Protein AF-A0A538ENH3-F1 (afdb_monomer_lite)

Radius of gyration: 16.81 Å; chains: 1; bounding box: 38×21×44 Å

Foldseek 3Di:
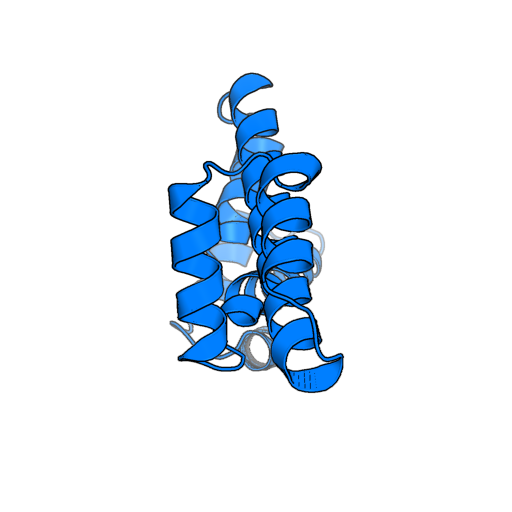DVLLVLVVCVVVVPPHPVSVVVNVLVLLQLVLLQVLQCCVVPVVDDLVNQQCCCVVVSVDDSVVSVVSNVVSVVDHPPSNCVVQQNVLVNVQLVPDDPPDDSVNSVCLLPVVPDDRSVVSCVSVVD

Sequence (126 aa):
WAVYAEQAMVERGFGGLPVRLQQLKMQLRMTLNAIIDQAVHCDGMTEADAMDLMTRRGFQEEGEAAGKWRRALLTSAQLSTYFVGYTEVAAIAAARPTGTAVRDWHDAMLAHGSPPPRHVRTLLGI

pLDDT: mean 97.56, std 0.98, range [92.44, 98.56]

Secondary structure (DSSP, 8-state):
-HHHHHHHHHHTTTTHHHHHHHHHHHHHHHHHHHHHHHHHHHS---HHHHHHIIIIIT---HHHHHHHHHHHHH-SSTTTHHHHHHHHHHHHHHTPPTT--HHHHHHHHHTT-S--HHHHHHHHT-

Structure (mmCIF, N/CA/C/O backbone):
data_AF-A0A538ENH3-F1
#
_entry.id   AF-A0A538ENH3-F1
#
loop_
_atom_site.group_PDB
_atom_site.id
_atom_site.type_symbol
_atom_site.label_atom_id
_atom_site.label_alt_id
_atom_site.label_comp_id
_atom_site.label_asym_id
_atom_site.label_entity_id
_atom_site.label_seq_id
_atom_site.pdbx_PDB_ins_code
_atom_site.Cartn_x
_atom_site.Cartn_y
_atom_site.Cartn_z
_atom_site.occupancy
_atom_site.B_iso_or_equiv
_atom_site.auth_seq_id
_atom_site.auth_comp_id
_atom_site.auth_asym_id
_atom_site.auth_atom_id
_atom_site.pdbx_PDB_model_num
ATOM 1 N N . TRP A 1 1 ? 2.064 2.347 -6.238 1.00 96.94 1 TRP A N 1
ATOM 2 C CA . TRP A 1 1 ? 3.335 2.947 -6.699 1.00 96.94 1 TRP A CA 1
ATOM 3 C C . TRP A 1 1 ? 4.187 3.493 -5.556 1.00 96.94 1 TRP A C 1
ATOM 5 O O . TRP A 1 1 ? 5.224 2.906 -5.304 1.00 96.94 1 TRP A O 1
ATOM 15 N N . ALA A 1 2 ? 3.775 4.549 -4.838 1.00 97.75 2 ALA A N 1
ATOM 16 C CA . ALA A 1 2 ? 4.626 5.219 -3.834 1.00 97.75 2 ALA A CA 1
ATOM 17 C C . ALA A 1 2 ? 5.262 4.264 -2.803 1.00 97.75 2 ALA A C 1
ATOM 19 O O . ALA A 1 2 ? 6.470 4.268 -2.610 1.00 97.75 2 ALA A O 1
ATOM 20 N N . VAL A 1 3 ? 4.460 3.356 -2.250 1.00 97.81 3 VAL A N 1
ATOM 21 C CA . VAL A 1 3 ? 4.914 2.313 -1.319 1.00 97.81 3 VAL A CA 1
ATOM 22 C C . VAL A 1 3 ? 6.005 1.413 -1.908 1.00 97.81 3 VAL A C 1
ATOM 24 O O . VAL A 1 3 ? 6.990 1.081 -1.254 1.00 97.81 3 VAL A O 1
ATOM 27 N N . TYR A 1 4 ? 5.824 1.009 -3.166 1.00 98.19 4 TYR A N 1
ATOM 28 C CA . TYR A 1 4 ? 6.811 0.219 -3.891 1.00 98.19 4 TYR A CA 1
ATOM 29 C C . TYR A 1 4 ? 8.097 1.028 -4.116 1.00 98.19 4 TYR A C 1
ATOM 31 O O . TYR A 1 4 ? 9.188 0.488 -3.970 1.00 98.19 4 TYR A O 1
ATOM 39 N N . ALA A 1 5 ? 7.983 2.325 -4.414 1.00 98.06 5 ALA A N 1
ATOM 40 C CA . ALA A 1 5 ? 9.139 3.194 -4.601 1.00 98.06 5 ALA A CA 1
ATOM 41 C C . ALA A 1 5 ? 9.976 3.326 -3.315 1.00 98.06 5 ALA A C 1
ATOM 43 O O . ALA A 1 5 ? 11.201 3.266 -3.391 1.00 98.06 5 ALA A O 1
ATOM 44 N N . GLU A 1 6 ? 9.343 3.415 -2.138 1.00 98.12 6 GLU A N 1
ATOM 45 C CA . GLU A 1 6 ? 10.052 3.384 -0.848 1.00 98.12 6 GLU A CA 1
ATOM 46 C C . GLU A 1 6 ? 10.922 2.125 -0.723 1.00 98.12 6 GLU A C 1
ATOM 48 O O . GLU A 1 6 ? 12.118 2.222 -0.440 1.00 98.12 6 GLU A O 1
ATOM 53 N N . GLN A 1 7 ? 10.347 0.947 -0.999 1.00 97.62 7 GLN A N 1
ATOM 54 C CA . GLN A 1 7 ? 11.086 -0.318 -0.996 1.00 97.62 7 GLN A CA 1
ATOM 55 C C . GLN A 1 7 ? 12.214 -0.324 -2.034 1.00 97.62 7 GLN A C 1
ATOM 57 O O . GLN A 1 7 ? 13.351 -0.669 -1.711 1.00 97.62 7 GLN A O 1
ATOM 62 N N . ALA A 1 8 ? 11.918 0.083 -3.270 1.00 97.88 8 ALA A N 1
ATOM 63 C CA . ALA A 1 8 ? 12.883 0.078 -4.361 1.00 97.88 8 ALA A CA 1
ATOM 64 C C . ALA A 1 8 ? 14.116 0.940 -4.039 1.00 97.88 8 ALA A C 1
ATOM 66 O O . ALA A 1 8 ? 15.238 0.560 -4.386 1.00 97.88 8 ALA A O 1
ATOM 67 N N . MET A 1 9 ? 13.925 2.071 -3.358 1.00 98.31 9 MET A N 1
ATOM 68 C CA . MET A 1 9 ? 15.012 2.955 -2.938 1.00 98.31 9 MET A CA 1
ATOM 69 C C . MET A 1 9 ? 15.866 2.326 -1.834 1.00 98.31 9 MET A C 1
ATOM 71 O O . MET A 1 9 ? 17.092 2.281 -1.965 1.00 98.31 9 MET A O 1
ATOM 75 N N . VAL A 1 10 ? 15.253 1.798 -0.767 1.00 98.00 10 VAL A N 1
ATOM 76 C CA . VAL A 1 10 ? 16.023 1.212 0.349 1.00 98.00 10 VAL A CA 1
ATOM 77 C C . VAL A 1 10 ? 16.756 -0.068 -0.053 1.00 98.00 10 VAL A C 1
ATOM 79 O O . VAL A 1 10 ? 17.847 -0.330 0.445 1.00 98.00 10 VAL A O 1
ATOM 82 N N . GLU A 1 11 ? 16.213 -0.856 -0.983 1.00 96.12 11 GLU A N 1
ATOM 83 C CA . GLU A 1 11 ? 16.898 -2.026 -1.557 1.00 96.12 11 GLU A CA 1
ATOM 84 C C . GLU A 1 11 ? 18.131 -1.652 -2.385 1.00 96.12 11 GLU A C 1
ATOM 86 O O . GLU A 1 11 ? 19.034 -2.466 -2.546 1.00 96.12 11 GLU A O 1
ATOM 91 N N . ARG A 1 12 ? 18.198 -0.409 -2.873 1.00 96.19 12 ARG A N 1
ATOM 92 C CA . ARG A 1 12 ? 19.356 0.150 -3.587 1.00 96.19 12 ARG A CA 1
ATOM 93 C C . ARG A 1 12 ? 20.313 0.905 -2.660 1.00 96.19 12 ARG A C 1
ATOM 95 O O . ARG A 1 12 ? 21.204 1.600 -3.135 1.00 96.19 12 ARG A O 1
ATOM 102 N N . GLY A 1 13 ? 20.141 0.768 -1.345 1.00 97.06 13 GLY A N 1
ATOM 103 C CA . GLY A 1 13 ? 21.038 1.329 -0.334 1.00 97.06 13 GLY A CA 1
ATOM 104 C C . GLY A 1 13 ? 20.709 2.757 0.101 1.00 97.06 13 GLY A C 1
ATOM 105 O O . GLY A 1 13 ? 21.452 3.326 0.901 1.00 97.06 13 GLY A O 1
ATOM 106 N N . PHE A 1 14 ? 19.605 3.347 -0.370 1.00 98.06 14 PHE A N 1
ATOM 107 C CA . PHE A 1 14 ? 19.230 4.702 0.030 1.00 98.06 14 PHE A CA 1
ATOM 108 C C . PHE A 1 14 ? 19.002 4.798 1.548 1.00 98.06 14 PHE A C 1
ATOM 110 O O . PHE A 1 14 ? 18.169 4.086 2.109 1.00 98.06 14 PHE A O 1
ATOM 117 N N . GLY A 1 15 ? 19.742 5.695 2.207 1.00 97.62 15 GLY A N 1
ATOM 118 C CA . GLY A 1 15 ? 19.565 6.028 3.625 1.00 97.62 15 GLY A CA 1
ATOM 119 C C . GLY A 1 15 ? 20.041 4.975 4.637 1.00 97.62 15 GLY A C 1
ATOM 120 O O . GLY A 1 15 ? 19.925 5.196 5.843 1.00 97.62 15 GLY A O 1
ATOM 121 N N . GLY A 1 16 ? 20.592 3.847 4.176 1.00 97.88 16 GLY A N 1
ATOM 122 C CA . GLY A 1 16 ? 21.155 2.803 5.033 1.00 97.88 16 GLY A CA 1
ATOM 123 C C . GLY A 1 16 ? 20.159 2.175 6.020 1.00 97.88 16 GLY A C 1
ATOM 124 O O . GLY A 1 16 ? 18.939 2.219 5.843 1.00 97.88 16 GLY A O 1
ATOM 125 N N . LEU A 1 17 ? 20.696 1.565 7.081 1.00 97.75 17 LEU A N 1
ATOM 126 C CA . LEU A 1 17 ? 19.911 0.825 8.075 1.00 97.75 17 LEU A CA 1
ATOM 127 C C . LEU A 1 17 ? 18.825 1.669 8.781 1.00 97.75 17 LEU A C 1
ATOM 129 O O . LEU A 1 17 ? 17.714 1.155 8.930 1.00 97.75 17 LEU A O 1
ATOM 133 N N . PRO A 1 18 ? 19.061 2.940 9.175 1.00 98.00 18 PRO A N 1
ATOM 134 C CA . PRO A 1 18 ? 18.024 3.745 9.822 1.00 98.00 18 PRO A CA 1
ATOM 135 C C . PRO A 1 18 ? 16.796 3.967 8.932 1.00 98.00 18 PRO A C 1
ATOM 137 O O . PRO A 1 18 ? 15.663 3.826 9.391 1.00 98.00 18 PRO A O 1
ATOM 140 N N . VAL A 1 19 ? 17.004 4.250 7.641 1.00 98.25 19 VAL A N 1
ATOM 141 C CA . VAL A 1 19 ? 15.895 4.441 6.694 1.00 98.25 19 VAL A CA 1
ATOM 142 C C . VAL A 1 19 ? 15.219 3.112 6.359 1.00 98.25 19 VAL A C 1
ATOM 144 O O . VAL A 1 19 ? 13.993 3.068 6.294 1.00 98.25 19 VAL A O 1
ATOM 147 N N . ARG A 1 20 ? 15.973 2.006 6.246 1.00 98.19 20 ARG A N 1
ATOM 148 C CA . ARG A 1 20 ? 15.405 0.651 6.108 1.00 98.19 20 ARG A CA 1
ATOM 149 C C . ARG A 1 20 ? 14.455 0.323 7.265 1.00 98.19 20 ARG A C 1
ATOM 151 O O . ARG A 1 20 ? 13.361 -0.175 7.021 1.00 98.19 20 ARG A O 1
ATOM 158 N N . LEU A 1 21 ? 14.840 0.622 8.507 1.00 98.06 21 LEU A N 1
ATOM 159 C CA . LEU A 1 21 ? 13.992 0.384 9.679 1.00 98.06 21 LEU A CA 1
ATOM 160 C C . LEU A 1 21 ? 12.689 1.195 9.614 1.00 98.06 21 LEU A C 1
ATOM 162 O O . LEU A 1 21 ? 11.610 0.643 9.831 1.00 98.06 21 LEU A O 1
ATOM 166 N N . GLN A 1 22 ? 12.773 2.482 9.267 1.00 97.81 22 GLN A N 1
ATOM 167 C CA . GLN A 1 22 ? 11.580 3.321 9.112 1.00 97.81 22 GLN A CA 1
ATOM 168 C C . GLN A 1 22 ? 10.681 2.838 7.969 1.00 97.81 22 GLN A C 1
ATOM 170 O O . GLN A 1 22 ? 9.467 2.752 8.132 1.00 97.81 22 GLN A O 1
ATOM 175 N N . GLN A 1 23 ? 11.259 2.439 6.838 1.00 98.06 23 GLN A N 1
ATOM 176 C CA . GLN A 1 23 ? 10.514 1.883 5.710 1.00 98.06 23 GLN A CA 1
ATOM 177 C C . GLN A 1 23 ? 9.784 0.580 6.086 1.00 98.06 23 GLN A C 1
ATOM 179 O O . GLN A 1 23 ? 8.628 0.391 5.705 1.00 98.06 23 GLN A O 1
ATOM 184 N N . LEU A 1 24 ? 10.396 -0.286 6.900 1.00 97.94 24 LEU A N 1
ATOM 185 C CA . LEU A 1 24 ? 9.741 -1.491 7.420 1.00 97.94 24 LEU A CA 1
ATOM 186 C C . LEU A 1 24 ? 8.582 -1.158 8.372 1.00 97.94 24 LEU A C 1
ATOM 188 O O . LEU A 1 24 ? 7.518 -1.769 8.268 1.00 97.94 24 LEU A O 1
ATOM 192 N N . LYS A 1 25 ? 8.734 -0.150 9.246 1.00 98.12 25 LYS A N 1
ATOM 193 C CA . LYS A 1 25 ? 7.623 0.369 10.068 1.00 98.12 25 LYS A CA 1
ATOM 194 C C . LYS A 1 25 ? 6.472 0.868 9.186 1.00 98.12 25 LYS A C 1
ATOM 196 O O . LYS A 1 25 ? 5.303 0.609 9.475 1.00 98.12 25 LYS A O 1
ATOM 201 N N . MET A 1 26 ? 6.787 1.539 8.080 1.00 97.62 26 MET A N 1
ATOM 202 C CA . MET A 1 26 ? 5.786 2.011 7.122 1.00 97.62 26 MET A CA 1
ATOM 203 C C . MET A 1 26 ? 5.075 0.847 6.417 1.00 97.62 26 MET A C 1
ATOM 205 O O . MET A 1 26 ? 3.845 0.858 6.357 1.00 97.62 26 MET A O 1
ATOM 209 N N . GLN A 1 27 ? 5.797 -0.195 5.979 1.00 97.12 27 GLN A N 1
ATOM 210 C CA . GLN A 1 27 ? 5.195 -1.430 5.442 1.00 97.12 27 GLN A CA 1
ATOM 211 C C . GLN A 1 27 ? 4.266 -2.123 6.439 1.00 97.12 27 GLN A C 1
ATOM 213 O O . GLN A 1 27 ? 3.150 -2.516 6.079 1.00 97.12 27 GLN A O 1
ATOM 218 N N . LEU A 1 28 ? 4.684 -2.217 7.701 1.00 98.12 28 LEU A N 1
ATOM 219 C CA . LEU A 1 28 ? 3.847 -2.748 8.769 1.00 98.12 28 LEU A CA 1
ATOM 220 C C . LEU A 1 28 ? 2.551 -1.944 8.901 1.00 98.12 28 LEU A C 1
ATOM 222 O O . LEU A 1 28 ? 1.472 -2.530 8.922 1.00 98.12 28 LEU A O 1
ATOM 226 N N . ARG A 1 29 ? 2.631 -0.608 8.893 1.00 98.25 29 ARG A N 1
ATOM 227 C CA . ARG A 1 29 ? 1.453 0.267 8.967 1.00 98.25 29 ARG A CA 1
ATOM 228 C C . ARG A 1 29 ? 0.432 -0.027 7.867 1.00 98.25 29 ARG A C 1
ATOM 230 O O . ARG A 1 29 ? -0.755 -0.101 8.155 1.00 98.25 29 ARG A O 1
ATOM 237 N N . MET A 1 30 ? 0.860 -0.221 6.621 1.00 97.06 30 MET A N 1
ATOM 238 C CA . MET A 1 30 ? -0.071 -0.519 5.519 1.00 97.06 30 MET A CA 1
ATOM 239 C C . MET A 1 30 ? -0.654 -1.927 5.598 1.00 97.06 30 MET A C 1
ATOM 241 O O . MET A 1 30 ? -1.809 -2.122 5.236 1.00 97.06 30 MET A O 1
ATOM 245 N N . THR A 1 31 ? 0.112 -2.886 6.113 1.00 97.88 31 THR A N 1
ATOM 246 C CA . THR A 1 31 ? -0.398 -4.235 6.393 1.00 97.88 31 THR A CA 1
ATOM 247 C C . THR A 1 31 ? -1.482 -4.185 7.471 1.00 97.88 31 THR A C 1
ATOM 249 O O . THR A 1 31 ? -2.561 -4.742 7.290 1.00 97.88 31 THR A O 1
ATOM 252 N N . LEU A 1 32 ? -1.244 -3.442 8.557 1.00 98.19 32 LEU A N 1
ATOM 253 C CA . LEU A 1 32 ? -2.238 -3.233 9.611 1.00 98.19 32 LEU A CA 1
ATOM 254 C C . LEU A 1 32 ? -3.479 -2.495 9.107 1.00 98.19 32 LEU A C 1
ATOM 256 O O . LEU A 1 32 ? -4.580 -2.841 9.515 1.00 98.19 32 LEU A O 1
ATOM 260 N N . ASN A 1 33 ? -3.327 -1.526 8.198 1.00 98.31 33 ASN A N 1
ATOM 261 C CA . ASN A 1 33 ? -4.473 -0.860 7.579 1.00 98.31 33 ASN A CA 1
ATOM 262 C C . ASN A 1 33 ? -5.415 -1.870 6.907 1.00 98.31 33 ASN A C 1
ATOM 264 O O . ASN A 1 33 ? -6.618 -1.771 7.106 1.00 98.31 33 ASN A O 1
ATOM 268 N N . ALA A 1 34 ? -4.882 -2.833 6.148 1.00 98.19 34 ALA A N 1
ATOM 269 C CA . ALA A 1 34 ? -5.697 -3.855 5.490 1.00 98.19 34 ALA A CA 1
ATOM 270 C C . ALA A 1 34 ? -6.379 -4.799 6.495 1.00 98.19 34 ALA A C 1
ATOM 272 O O . ALA A 1 34 ? -7.550 -5.127 6.326 1.00 98.19 34 ALA A O 1
ATOM 273 N N . ILE A 1 35 ? -5.671 -5.189 7.563 1.00 98.31 35 ILE A N 1
ATOM 274 C CA . ILE A 1 35 ? -6.231 -6.027 8.636 1.00 98.31 35 ILE A CA 1
ATOM 275 C C . ILE A 1 35 ? -7.390 -5.309 9.333 1.00 98.31 35 ILE A C 1
ATOM 277 O O . ILE A 1 35 ? -8.460 -5.885 9.479 1.00 98.31 35 ILE A O 1
ATOM 281 N N . ILE A 1 36 ? -7.196 -4.054 9.744 1.00 98.19 36 ILE A N 1
ATOM 282 C CA . ILE A 1 36 ? -8.219 -3.277 10.458 1.00 98.19 36 ILE A CA 1
ATOM 283 C C . ILE A 1 36 ? -9.446 -3.068 9.573 1.00 98.19 36 ILE A C 1
ATOM 285 O O . ILE A 1 36 ? -10.567 -3.274 10.019 1.00 98.19 36 ILE A O 1
ATOM 289 N N . ASP A 1 37 ? -9.242 -2.684 8.316 1.00 98.19 37 ASP A N 1
ATOM 290 C CA . ASP A 1 37 ? -10.326 -2.435 7.367 1.00 98.19 37 ASP A CA 1
ATOM 291 C C . ASP A 1 37 ? -11.199 -3.679 7.168 1.00 98.19 37 ASP A C 1
ATOM 293 O O . ASP A 1 37 ? -12.419 -3.594 7.265 1.00 98.19 37 ASP A O 1
ATOM 297 N N . GLN A 1 38 ? -10.593 -4.850 6.961 1.00 98.25 38 GLN A N 1
ATOM 298 C CA . GLN A 1 38 ? -11.349 -6.092 6.830 1.00 98.25 38 GLN A CA 1
ATOM 299 C C . GLN A 1 38 ? -12.005 -6.496 8.156 1.00 98.25 38 GLN A C 1
ATOM 301 O O . GLN A 1 38 ? -13.205 -6.766 8.171 1.00 98.25 38 GLN A O 1
ATOM 306 N N . ALA A 1 39 ? -11.265 -6.498 9.264 1.00 98.19 39 ALA A N 1
ATOM 307 C CA . ALA A 1 39 ? -11.758 -7.029 10.530 1.00 98.19 39 ALA A CA 1
ATOM 308 C C . ALA A 1 39 ? -12.865 -6.160 11.151 1.00 98.19 39 ALA A C 1
ATOM 310 O O . ALA A 1 39 ? -13.794 -6.689 11.759 1.00 98.19 39 ALA A O 1
ATOM 311 N N . VAL A 1 40 ? -12.827 -4.837 10.955 1.00 97.94 40 VAL A N 1
ATOM 312 C CA . VAL A 1 40 ? -13.917 -3.930 11.360 1.00 97.94 40 VAL A CA 1
ATOM 313 C C . VAL A 1 40 ? -15.200 -4.231 10.589 1.00 97.94 40 VAL A C 1
ATOM 315 O O . VAL A 1 40 ? -16.278 -4.253 11.177 1.00 97.94 40 VAL A O 1
ATOM 318 N N . HIS A 1 41 ? -15.098 -4.494 9.285 1.00 98.12 41 HIS A N 1
ATOM 319 C CA . HIS A 1 41 ? -16.269 -4.665 8.424 1.00 98.12 41 HIS A CA 1
ATOM 320 C C . HIS A 1 41 ? -16.796 -6.104 8.355 1.00 98.12 41 HIS A C 1
ATOM 322 O O . HIS A 1 41 ? -17.960 -6.298 8.011 1.00 98.12 41 HIS A O 1
ATOM 328 N N . CYS A 1 42 ? -15.960 -7.104 8.643 1.00 98.12 42 CYS A N 1
ATOM 329 C CA . CYS A 1 42 ? -16.293 -8.517 8.437 1.00 98.12 42 CYS A CA 1
ATOM 330 C C . CYS A 1 42 ? -16.251 -9.355 9.721 1.00 98.12 42 CYS A C 1
ATOM 332 O O . CYS A 1 42 ? -17.006 -10.318 9.817 1.00 98.12 42 CYS A O 1
ATOM 334 N N . ASP A 1 43 ? -15.423 -8.979 10.704 1.00 97.94 43 ASP A N 1
ATOM 335 C CA . ASP A 1 43 ? -15.120 -9.834 11.865 1.00 97.94 43 ASP A CA 1
ATOM 336 C C . ASP A 1 43 ? -15.504 -9.197 13.213 1.00 97.94 43 ASP A C 1
ATOM 338 O O . ASP A 1 43 ? -15.264 -9.779 14.268 1.00 97.94 43 ASP A O 1
ATOM 342 N N . GLY A 1 44 ? -16.110 -8.004 13.202 1.00 96.56 44 GLY A N 1
ATOM 343 C CA . GLY A 1 44 ? -16.571 -7.324 14.414 1.00 96.56 44 GLY A CA 1
ATOM 344 C C . GLY A 1 44 ? -15.445 -6.829 15.330 1.00 96.56 44 GLY A C 1
ATOM 345 O O . GLY A 1 44 ? -15.637 -6.781 16.544 1.00 96.56 44 GLY A O 1
ATOM 346 N N . MET A 1 45 ? -14.281 -6.470 14.771 1.00 98.38 45 MET A N 1
ATOM 347 C CA . MET A 1 45 ? -13.148 -5.924 15.533 1.00 98.38 45 MET A CA 1
ATOM 348 C C . MET A 1 45 ? -13.571 -4.735 16.406 1.00 98.38 45 MET A C 1
ATOM 350 O O . MET A 1 45 ? -14.181 -3.778 15.922 1.00 98.38 45 MET A O 1
ATOM 354 N N . THR A 1 46 ? -13.208 -4.776 17.690 1.00 98.56 46 THR A N 1
ATOM 355 C CA . THR A 1 46 ? -13.507 -3.697 18.638 1.00 98.56 46 THR A CA 1
ATOM 356 C C . THR A 1 46 ? -12.487 -2.560 18.548 1.00 98.56 46 THR A C 1
ATOM 358 O O . THR A 1 46 ? -11.364 -2.747 18.074 1.00 98.56 46 THR A O 1
ATOM 361 N N . GLU A 1 47 ? -12.848 -1.378 19.058 1.00 98.38 47 GLU A N 1
ATOM 362 C CA . GLU A 1 47 ? -11.906 -0.257 19.179 1.00 98.38 47 GLU A CA 1
ATOM 363 C C . GLU A 1 47 ? -10.681 -0.645 20.013 1.00 98.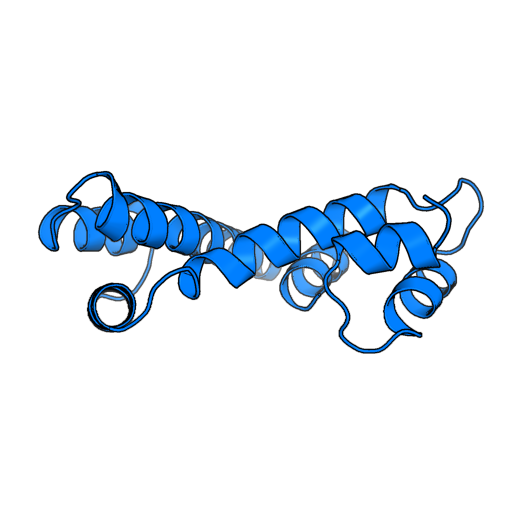38 47 GLU A C 1
ATOM 365 O O . GLU A 1 47 ? -9.556 -0.351 19.621 1.00 98.38 47 GLU A O 1
ATOM 370 N N . ALA A 1 48 ? -10.879 -1.359 21.126 1.00 98.56 48 ALA A N 1
ATOM 371 C CA . ALA A 1 48 ? -9.789 -1.789 21.997 1.00 98.56 48 ALA A CA 1
ATOM 372 C C . ALA A 1 48 ? -8.786 -2.691 21.257 1.00 98.56 48 ALA A C 1
ATOM 374 O O . ALA A 1 48 ? -7.580 -2.446 21.329 1.00 98.56 48 ALA A O 1
ATOM 375 N N . ASP A 1 49 ? -9.274 -3.668 20.486 1.00 98.50 49 ASP A N 1
ATOM 376 C CA . ASP A 1 49 ? -8.421 -4.567 19.699 1.00 98.50 49 ASP A CA 1
ATOM 377 C C . ASP A 1 49 ? -7.670 -3.814 18.592 1.00 98.50 49 ASP A C 1
ATOM 379 O O . ASP A 1 49 ? -6.475 -4.029 18.374 1.00 98.50 49 ASP A O 1
ATOM 383 N N . ALA A 1 50 ? -8.352 -2.892 17.903 1.00 98.38 50 ALA A N 1
ATOM 384 C CA . ALA A 1 50 ? -7.744 -2.060 16.870 1.00 98.38 50 ALA A CA 1
ATOM 385 C C . ALA A 1 50 ? -6.648 -1.145 17.446 1.00 98.38 50 ALA A C 1
ATOM 387 O O . ALA A 1 50 ? -5.568 -1.014 16.859 1.00 98.38 50 ALA A O 1
ATOM 388 N N . MET A 1 51 ? -6.903 -0.529 18.602 1.00 98.50 51 MET A N 1
ATOM 389 C CA . MET A 1 51 ? -5.952 0.342 19.293 1.00 98.50 51 MET A CA 1
ATOM 390 C C . MET A 1 51 ? -4.730 -0.436 19.792 1.00 98.50 51 MET A C 1
ATOM 392 O O . MET A 1 51 ? -3.601 0.018 19.576 1.00 98.50 51 MET A O 1
ATOM 396 N N . ASP A 1 52 ? -4.919 -1.622 20.379 1.00 98.44 52 ASP A N 1
ATOM 397 C CA . ASP A 1 52 ? -3.822 -2.503 20.800 1.00 98.44 52 ASP A CA 1
ATOM 398 C C . ASP A 1 52 ? -2.940 -2.908 19.609 1.00 98.44 52 ASP A C 1
ATOM 400 O O . ASP A 1 52 ? -1.716 -2.727 19.623 1.00 98.44 52 ASP A O 1
ATOM 404 N N . LEU A 1 53 ? -3.572 -3.350 18.517 1.00 98.44 53 LEU A N 1
ATOM 405 C CA . LEU A 1 53 ? -2.887 -3.746 17.291 1.00 98.44 53 LEU A CA 1
ATOM 406 C C . LEU A 1 53 ? -2.033 -2.604 16.718 1.00 98.44 53 LEU A C 1
ATOM 408 O O . LEU A 1 53 ? -0.872 -2.815 16.356 1.00 98.44 53 LEU A O 1
ATOM 412 N N . MET A 1 54 ? -2.576 -1.387 16.634 1.00 98.50 54 MET A N 1
ATOM 413 C CA . MET A 1 54 ? -1.866 -0.241 16.057 1.00 98.50 54 MET A CA 1
ATOM 414 C C . MET A 1 54 ? -0.732 0.276 16.941 1.00 98.50 54 MET A C 1
ATOM 416 O O . MET A 1 54 ? 0.344 0.586 16.424 1.00 98.50 54 MET A O 1
ATOM 420 N N . THR A 1 55 ? -0.952 0.372 18.251 1.00 98.31 55 THR A N 1
ATOM 421 C CA . THR A 1 55 ? 0.008 0.997 19.173 1.00 98.31 55 THR A CA 1
ATOM 422 C C . THR A 1 55 ? 1.094 0.014 19.604 1.00 98.31 55 THR A C 1
ATOM 424 O O . THR A 1 55 ? 2.280 0.308 19.450 1.00 98.31 55 THR A O 1
ATOM 427 N N . ARG A 1 56 ? 0.728 -1.197 20.052 1.00 97.62 56 ARG A N 1
ATOM 428 C CA . ARG A 1 56 ? 1.693 -2.186 20.557 1.00 97.62 56 ARG A CA 1
ATOM 429 C C . ARG A 1 56 ? 2.436 -2.911 19.453 1.00 97.62 56 ARG A C 1
ATOM 431 O O . ARG A 1 56 ? 3.648 -3.089 19.544 1.00 97.62 56 ARG A O 1
ATOM 438 N N . ARG A 1 57 ? 1.712 -3.375 18.432 1.00 96.12 57 ARG A N 1
ATOM 439 C CA . ARG A 1 57 ? 2.318 -4.138 17.331 1.00 96.12 57 ARG A CA 1
ATOM 440 C C . ARG A 1 57 ? 2.736 -3.240 16.180 1.00 96.12 57 ARG A C 1
ATOM 442 O O . ARG A 1 57 ? 3.729 -3.543 15.538 1.00 96.12 57 ARG A O 1
ATOM 449 N N . GLY A 1 58 ? 1.997 -2.163 15.920 1.00 97.31 58 GLY A N 1
ATOM 450 C CA . GLY A 1 58 ? 2.262 -1.227 14.826 1.00 97.31 58 GLY A CA 1
ATOM 451 C C . GLY A 1 58 ? 3.204 -0.069 15.154 1.00 97.31 58 GLY A C 1
ATOM 452 O O . GLY A 1 58 ? 3.597 0.644 14.229 1.00 97.31 58 GLY A O 1
ATOM 453 N N . PHE A 1 59 ? 3.569 0.122 16.427 1.00 97.94 59 PHE A N 1
ATOM 454 C CA . PHE A 1 59 ? 4.423 1.222 16.899 1.00 97.94 59 PHE A CA 1
ATOM 455 C C . PHE A 1 59 ? 3.906 2.614 16.489 1.00 97.94 59 PHE A C 1
ATOM 457 O O . PHE A 1 59 ? 4.693 3.509 16.162 1.00 97.94 59 PHE A O 1
ATOM 464 N N . GLN A 1 60 ? 2.584 2.769 16.408 1.00 98.00 60 GLN A N 1
ATOM 465 C CA . GLN A 1 60 ? 1.923 4.030 16.071 1.00 98.00 60 GLN A CA 1
ATOM 466 C C . GLN A 1 60 ? 1.629 4.827 17.335 1.00 98.00 60 GLN A C 1
ATOM 468 O O . GLN A 1 60 ? 1.371 4.248 18.390 1.00 98.00 60 GLN A O 1
ATOM 473 N N . GLU A 1 61 ? 1.621 6.150 17.203 1.00 98.00 61 GLU A N 1
ATOM 474 C CA . GLU A 1 61 ? 1.186 7.027 18.286 1.00 98.00 61 GLU A CA 1
ATOM 475 C C . GLU A 1 61 ? -0.326 6.890 18.509 1.00 98.00 61 GLU A C 1
ATOM 477 O O . GLU A 1 61 ? -1.091 6.638 17.573 1.00 98.00 61 GLU A O 1
ATOM 482 N N . GLU A 1 62 ? -0.779 7.112 19.741 1.00 97.88 62 GLU A N 1
ATOM 483 C CA . GLU A 1 62 ? -2.191 6.964 20.119 1.00 97.88 62 GLU A CA 1
ATOM 484 C C . GLU A 1 62 ? -3.124 7.823 19.249 1.00 97.88 62 GLU A C 1
ATOM 486 O O . GLU A 1 62 ? -4.150 7.343 18.766 1.00 97.88 62 GLU A O 1
ATOM 491 N N . GLY A 1 63 ? -2.729 9.065 18.949 1.00 98.00 63 GLY A N 1
ATOM 492 C CA . GLY A 1 63 ? -3.496 9.951 18.068 1.00 98.00 63 GLY A CA 1
ATOM 493 C C . GLY A 1 63 ? -3.604 9.443 16.623 1.00 98.00 63 GLY A C 1
ATOM 494 O O . GLY A 1 63 ? -4.651 9.589 15.988 1.00 98.00 63 GLY A O 1
ATOM 495 N N . GLU A 1 64 ? -2.555 8.796 16.099 1.00 97.44 64 GLU A N 1
ATOM 496 C CA . GLU A 1 64 ? -2.578 8.178 14.765 1.00 97.44 64 GLU A CA 1
ATOM 497 C C . GLU A 1 64 ? -3.483 6.941 14.725 1.00 97.44 64 GLU A C 1
ATOM 499 O O . GLU A 1 64 ? -4.122 6.660 13.700 1.00 97.44 64 GLU A O 1
ATOM 504 N N . ALA A 1 65 ? -3.516 6.190 15.828 1.00 98.38 65 ALA A N 1
ATOM 505 C CA . ALA A 1 65 ? -4.358 5.019 15.992 1.00 98.38 65 ALA A CA 1
ATOM 506 C C . ALA A 1 65 ? -5.837 5.424 16.096 1.00 98.38 65 ALA A C 1
ATOM 508 O O . ALA A 1 65 ? -6.644 4.988 15.274 1.00 98.38 65 ALA A O 1
ATOM 509 N N . ALA A 1 66 ? -6.174 6.360 16.987 1.00 98.44 66 ALA A N 1
ATOM 510 C CA . ALA A 1 66 ? -7.538 6.861 17.169 1.00 98.44 66 ALA A CA 1
ATOM 511 C C . ALA A 1 66 ? -8.103 7.499 15.887 1.00 98.44 66 ALA A C 1
ATOM 513 O O . ALA A 1 6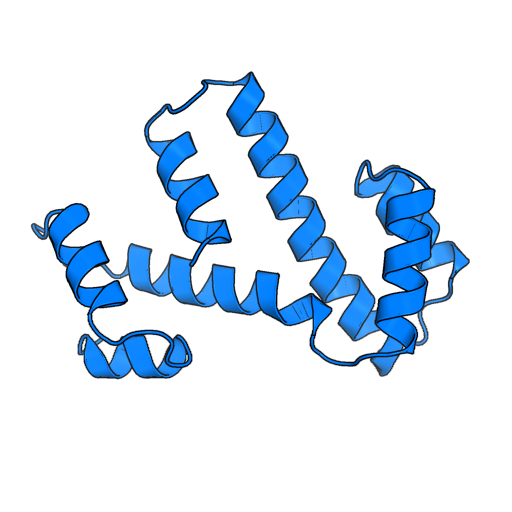6 ? -9.235 7.228 15.476 1.00 98.44 66 ALA A O 1
ATOM 514 N N . GLY A 1 67 ? -7.295 8.302 15.185 1.00 97.94 67 GLY A N 1
ATOM 515 C CA . GLY A 1 67 ? -7.693 8.883 13.901 1.00 97.94 67 GLY A CA 1
ATOM 516 C C . GLY A 1 67 ? -7.968 7.823 12.829 1.00 97.94 67 GLY A C 1
ATOM 517 O O . GLY A 1 67 ? -8.887 7.969 12.018 1.00 97.94 67 GLY A O 1
ATOM 518 N N . LYS A 1 68 ? -7.203 6.728 12.832 1.00 97.94 68 LYS A N 1
ATOM 519 C CA . LYS A 1 68 ? -7.385 5.624 11.887 1.00 97.94 68 LYS A CA 1
ATOM 520 C C . LYS A 1 68 ? -8.579 4.747 12.226 1.00 97.94 68 LYS A C 1
ATOM 522 O O . LYS A 1 68 ? -9.300 4.385 11.303 1.00 97.94 68 LYS A O 1
ATOM 527 N N . TRP A 1 69 ? -8.824 4.482 13.506 1.00 98.25 69 TRP A N 1
ATOM 528 C CA . TRP A 1 69 ? -10.051 3.841 13.968 1.00 98.25 69 TRP A CA 1
ATOM 529 C C . TRP A 1 69 ? -11.279 4.604 13.465 1.00 98.25 69 TRP A C 1
ATOM 531 O O . TRP A 1 69 ? -12.097 4.059 12.727 1.00 98.25 69 TRP A O 1
ATOM 541 N N . ARG A 1 70 ? -11.340 5.916 13.725 1.00 98.25 70 ARG A N 1
ATOM 542 C CA . ARG A 1 70 ? -12.435 6.764 13.238 1.00 98.25 70 ARG A CA 1
ATOM 543 C C . ARG A 1 70 ? -12.583 6.715 11.713 1.00 98.25 70 ARG A C 1
ATOM 545 O O . ARG A 1 70 ? -13.701 6.685 11.210 1.00 98.25 70 ARG A O 1
ATOM 552 N N . ARG A 1 71 ? -11.476 6.698 10.964 1.00 98.19 71 ARG A N 1
ATOM 553 C CA . ARG A 1 71 ? -11.500 6.571 9.497 1.00 98.19 71 ARG A CA 1
ATOM 554 C C . ARG A 1 71 ? -12.060 5.222 9.037 1.00 98.19 71 ARG A C 1
ATOM 556 O O . ARG A 1 71 ? -12.814 5.210 8.069 1.00 98.19 71 ARG A O 1
ATOM 563 N N . ALA A 1 72 ? -11.716 4.126 9.712 1.00 97.69 72 ALA A N 1
ATOM 564 C CA . ALA A 1 72 ? -12.226 2.790 9.400 1.00 97.69 72 ALA A CA 1
ATOM 565 C C . ALA A 1 72 ? -13.745 2.679 9.610 1.00 97.69 72 ALA A C 1
ATOM 567 O O . ALA A 1 72 ? -14.399 1.939 8.895 1.00 97.69 72 ALA A O 1
ATOM 568 N N . LEU A 1 73 ? -14.322 3.449 10.539 1.00 97.69 73 LEU A N 1
ATOM 569 C CA . LEU A 1 73 ? -15.778 3.489 10.749 1.00 97.69 73 LEU A CA 1
ATOM 570 C C . LEU A 1 73 ? -16.525 4.365 9.732 1.00 97.69 73 LEU A C 1
ATOM 572 O O . LEU A 1 73 ? -17.722 4.196 9.524 1.00 97.69 73 LEU A O 1
ATOM 576 N N . LEU A 1 74 ? -15.840 5.346 9.138 1.00 98.12 74 LEU A N 1
ATOM 577 C CA . LEU A 1 74 ? -16.439 6.327 8.223 1.00 98.12 74 LEU A CA 1
ATOM 578 C C . LEU A 1 74 ? -16.207 5.998 6.742 1.00 98.12 74 LEU A C 1
ATOM 580 O O . LEU A 1 74 ? -16.745 6.680 5.871 1.00 98.12 74 LEU A O 1
ATOM 584 N N . THR A 1 75 ? -15.375 5.002 6.444 1.00 97.12 75 THR A N 1
ATOM 585 C CA . THR A 1 75 ? -15.015 4.592 5.083 1.00 97.12 75 THR A CA 1
ATOM 586 C C . THR A 1 75 ? -14.837 3.083 5.028 1.00 97.12 75 THR A C 1
ATOM 588 O O . THR A 1 75 ? -14.476 2.484 6.030 1.00 97.12 75 THR A O 1
ATOM 591 N N . SER A 1 76 ? -15.018 2.484 3.854 1.00 96.19 76 SER A N 1
ATOM 592 C CA . SER A 1 76 ? -14.782 1.056 3.629 1.00 96.19 76 SER A CA 1
ATOM 593 C C . SER A 1 76 ? -13.805 0.831 2.477 1.00 96.19 76 SER A C 1
ATOM 595 O O . SER A 1 76 ? -13.725 1.650 1.555 1.00 96.19 76 SER A O 1
ATOM 597 N N . ALA A 1 77 ? -13.024 -0.253 2.548 1.00 96.38 77 ALA A N 1
ATOM 598 C CA . ALA A 1 77 ? -12.005 -0.680 1.573 1.00 96.38 77 ALA A CA 1
ATOM 599 C C . ALA A 1 77 ? -10.821 0.293 1.375 1.00 96.38 77 ALA A C 1
ATOM 601 O O . ALA A 1 77 ? -9.784 -0.059 0.804 1.00 96.38 77 ALA A O 1
ATOM 602 N N . GLN A 1 78 ? -10.956 1.542 1.821 1.00 97.19 78 GLN A N 1
ATOM 603 C CA . GLN A 1 78 ? -10.024 2.619 1.533 1.00 97.19 78 GLN A CA 1
ATOM 604 C C . GLN A 1 78 ? -8.668 2.374 2.207 1.00 97.19 78 GLN A C 1
ATOM 606 O O . GLN A 1 78 ? -7.624 2.593 1.585 1.00 97.19 78 GLN A O 1
ATOM 611 N N . LEU A 1 79 ? -8.659 1.890 3.449 1.00 97.44 79 LEU A N 1
ATOM 612 C CA . LEU A 1 79 ? -7.431 1.588 4.184 1.00 97.44 79 LEU A CA 1
ATOM 613 C C . LEU A 1 79 ? -6.645 0.439 3.530 1.00 97.44 79 LEU A C 1
ATOM 615 O O . LEU A 1 79 ? -5.413 0.502 3.472 1.00 97.44 79 LEU A O 1
ATOM 619 N N . SER A 1 80 ? -7.340 -0.538 2.944 1.00 97.75 80 SER A N 1
ATOM 620 C CA . SER A 1 80 ? -6.729 -1.660 2.221 1.00 97.75 80 SER A CA 1
ATOM 621 C C . SER A 1 80 ? -6.017 -1.251 0.925 1.00 97.75 80 SER A C 1
ATOM 623 O O . SER A 1 80 ? -5.105 -1.950 0.477 1.00 97.75 80 SER A O 1
ATOM 625 N N . THR A 1 81 ? -6.375 -0.107 0.323 1.00 96.94 81 THR A N 1
ATOM 626 C CA . THR A 1 81 ? -5.850 0.308 -0.997 1.00 96.94 81 THR A CA 1
ATOM 627 C C . THR A 1 81 ? -4.326 0.420 -1.049 1.00 96.94 81 THR A C 1
ATOM 629 O O . THR A 1 81 ? -3.724 0.090 -2.071 1.00 96.94 81 THR A O 1
ATOM 632 N N . TYR A 1 82 ? -3.680 0.830 0.048 1.00 96.94 82 TYR A N 1
ATOM 633 C CA . TYR A 1 82 ? -2.220 0.922 0.118 1.00 96.94 82 TYR A CA 1
ATOM 634 C C . TYR A 1 82 ? -1.564 -0.452 -0.005 1.00 96.94 82 TYR A C 1
ATOM 636 O O . TYR A 1 82 ? -0.626 -0.613 -0.784 1.00 96.94 82 TYR A O 1
ATOM 644 N N . PHE A 1 83 ? -2.071 -1.435 0.742 1.00 97.81 83 PHE A N 1
ATOM 645 C CA . PHE A 1 83 ? -1.545 -2.795 0.760 1.00 97.81 83 PHE A CA 1
ATOM 646 C C . PHE A 1 83 ? -1.781 -3.502 -0.577 1.00 97.81 83 PHE A C 1
ATOM 648 O O . PHE A 1 83 ? -0.842 -4.032 -1.172 1.00 97.81 83 PHE A O 1
ATOM 655 N N . VAL A 1 84 ? -3.010 -3.448 -1.096 1.00 97.19 84 VAL A N 1
ATOM 656 C CA . VAL A 1 84 ? -3.358 -4.064 -2.386 1.00 97.19 84 VAL A CA 1
ATOM 657 C C . VAL A 1 84 ? -2.579 -3.403 -3.525 1.00 97.19 84 VAL A C 1
ATOM 659 O O . VAL A 1 84 ? -1.904 -4.073 -4.300 1.00 97.19 84 VAL A O 1
ATOM 662 N N . GLY A 1 85 ? -2.572 -2.070 -3.587 1.00 97.12 85 GLY A N 1
ATOM 663 C CA . GLY A 1 85 ? -1.842 -1.349 -4.627 1.00 97.12 85 GLY A CA 1
ATOM 664 C C . GLY A 1 85 ? -0.329 -1.578 -4.571 1.00 97.12 85 GLY A C 1
ATOM 665 O O . GLY A 1 85 ? 0.322 -1.628 -5.611 1.00 97.12 85 GLY A O 1
ATOM 666 N N . TYR A 1 86 ? 0.253 -1.718 -3.378 1.00 97.69 86 TYR A N 1
ATOM 667 C CA . TYR A 1 86 ? 1.660 -2.085 -3.215 1.00 97.69 86 TYR A CA 1
ATOM 668 C C . TYR A 1 86 ? 1.944 -3.502 -3.710 1.00 97.69 86 TYR A C 1
ATOM 670 O O . TYR A 1 86 ? 2.839 -3.672 -4.533 1.00 97.69 86 TYR A O 1
ATOM 678 N N . THR A 1 87 ? 1.192 -4.492 -3.229 1.00 97.81 87 THR A N 1
ATOM 679 C CA . THR A 1 87 ? 1.426 -5.906 -3.549 1.00 97.81 87 THR A CA 1
ATOM 680 C C . THR A 1 87 ? 1.307 -6.167 -5.048 1.00 97.81 87 THR A C 1
ATOM 682 O O . THR A 1 87 ? 2.193 -6.796 -5.628 1.00 97.81 87 THR A O 1
ATOM 685 N N . GLU A 1 88 ? 0.293 -5.607 -5.713 1.00 97.75 88 GLU A N 1
ATOM 686 C CA . GLU A 1 88 ? 0.148 -5.758 -7.163 1.00 97.75 88 GLU A CA 1
ATOM 687 C C . GLU A 1 88 ? 1.269 -5.052 -7.940 1.00 97.75 88 GLU A C 1
ATOM 689 O O . GLU A 1 88 ? 1.852 -5.643 -8.850 1.00 97.75 88 GLU A O 1
ATOM 694 N N . VAL A 1 89 ? 1.619 -3.811 -7.574 1.00 98.06 89 VAL A N 1
ATOM 695 C CA . VAL A 1 89 ? 2.694 -3.060 -8.249 1.00 98.06 89 VAL A CA 1
ATOM 696 C C . VAL A 1 89 ? 4.057 -3.719 -8.042 1.00 98.06 89 VAL A C 1
ATOM 698 O O . VAL A 1 89 ? 4.836 -3.803 -8.988 1.00 98.06 89 VAL A O 1
ATOM 701 N N . ALA A 1 90 ? 4.348 -4.218 -6.840 1.00 97.94 90 ALA A N 1
ATOM 702 C CA . ALA A 1 90 ? 5.581 -4.944 -6.555 1.00 97.94 90 ALA A CA 1
ATOM 703 C C . ALA A 1 90 ? 5.667 -6.238 -7.377 1.00 97.94 90 ALA A C 1
ATOM 705 O O . ALA A 1 90 ? 6.724 -6.546 -7.927 1.00 97.94 90 ALA A O 1
ATOM 706 N N . ALA A 1 91 ? 4.552 -6.957 -7.536 1.00 98.25 91 ALA A N 1
ATOM 707 C CA . ALA A 1 91 ? 4.502 -8.154 -8.368 1.00 98.25 91 ALA A CA 1
ATOM 708 C C . ALA A 1 91 ? 4.727 -7.842 -9.861 1.00 98.25 91 ALA A C 1
ATOM 710 O O . ALA A 1 91 ? 5.408 -8.601 -10.545 1.00 98.25 91 ALA A O 1
ATOM 711 N N . ILE A 1 92 ? 4.211 -6.715 -10.364 1.00 98.25 92 ILE A N 1
ATOM 712 C CA . ILE A 1 92 ? 4.497 -6.235 -11.729 1.00 98.25 92 ILE A CA 1
ATOM 713 C C . ILE A 1 92 ? 5.977 -5.870 -11.870 1.00 98.25 92 ILE A C 1
ATOM 715 O O . ILE A 1 92 ? 6.630 -6.260 -12.832 1.00 98.25 92 ILE A O 1
ATOM 719 N N . ALA A 1 93 ? 6.541 -5.161 -10.891 1.00 98.00 93 ALA A N 1
ATOM 720 C CA . ALA A 1 93 ? 7.955 -4.809 -10.895 1.00 98.00 93 ALA A CA 1
ATOM 721 C C . ALA A 1 93 ? 8.873 -6.047 -10.890 1.00 98.00 93 ALA A C 1
ATOM 723 O O . ALA A 1 93 ? 9.911 -6.045 -11.550 1.00 98.00 93 ALA A O 1
ATOM 724 N N . ALA A 1 94 ? 8.483 -7.104 -10.173 1.00 97.50 94 ALA A N 1
ATOM 725 C CA . ALA A 1 94 ? 9.201 -8.375 -10.131 1.00 97.50 94 ALA A CA 1
ATOM 726 C C . ALA A 1 94 ? 9.096 -9.176 -11.442 1.00 97.50 94 ALA A C 1
ATOM 728 O O . ALA A 1 94 ? 10.015 -9.923 -11.763 1.00 97.50 94 ALA A O 1
ATOM 729 N N .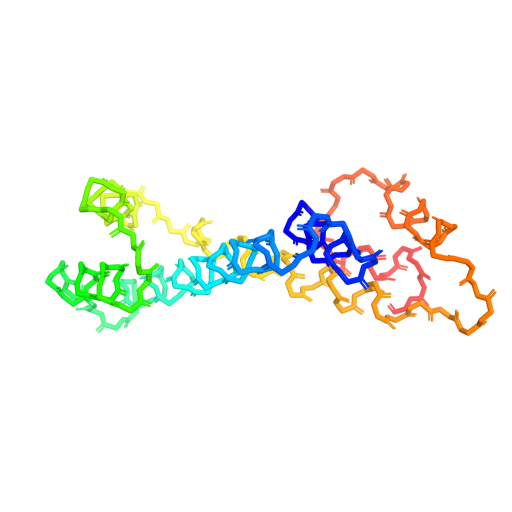 ALA A 1 95 ? 8.028 -8.984 -12.223 1.00 97.75 95 ALA A N 1
ATOM 730 C CA . ALA A 1 95 ? 7.820 -9.61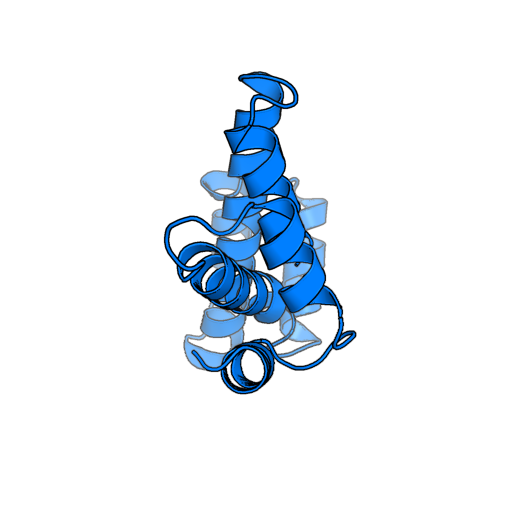9 -13.528 1.00 97.75 95 ALA A CA 1
ATOM 731 C C . ALA A 1 95 ? 8.637 -8.981 -14.673 1.00 97.75 95 ALA A C 1
ATOM 733 O O . ALA A 1 95 ? 8.424 -9.303 -15.840 1.00 97.75 95 ALA A O 1
ATOM 734 N N . ARG A 1 96 ? 9.574 -8.079 -14.352 1.00 97.56 96 ARG A N 1
ATOM 735 C CA . ARG A 1 96 ? 10.477 -7.455 -15.322 1.00 97.56 96 ARG A CA 1
ATOM 736 C C . ARG A 1 96 ? 11.219 -8.523 -16.145 1.00 97.56 96 ARG A C 1
ATOM 738 O O . ARG A 1 96 ? 11.920 -9.343 -15.544 1.00 97.56 96 ARG A O 1
ATOM 745 N N . PRO A 1 97 ? 11.166 -8.472 -17.489 1.00 96.69 97 PRO A N 1
ATOM 746 C CA . PRO A 1 97 ? 11.889 -9.416 -18.332 1.00 96.69 97 PRO A CA 1
ATOM 747 C C . PRO A 1 97 ? 13.403 -9.404 -18.082 1.00 96.69 97 PRO A C 1
ATOM 749 O O . PRO A 1 97 ? 14.013 -8.370 -17.782 1.00 96.69 97 PRO A O 1
ATOM 752 N N . THR A 1 98 ? 14.032 -10.571 -18.217 1.00 96.44 98 THR A N 1
ATOM 753 C CA . THR A 1 98 ? 15.488 -10.702 -18.105 1.00 96.44 98 THR A CA 1
ATOM 754 C C . THR A 1 98 ? 16.177 -9.825 -19.151 1.00 96.44 98 THR A C 1
ATOM 756 O O . THR A 1 98 ? 15.815 -9.838 -20.322 1.00 96.44 98 THR A O 1
ATOM 759 N N . GLY A 1 99 ? 17.183 -9.057 -18.729 1.00 96.56 99 GLY A N 1
ATOM 760 C CA . GLY A 1 99 ? 17.914 -8.133 -19.603 1.00 96.56 99 GLY A CA 1
ATOM 761 C C . GLY A 1 99 ? 17.308 -6.729 -19.710 1.00 96.56 99 GLY A C 1
ATOM 762 O O . GLY A 1 99 ? 18.011 -5.815 -20.131 1.00 96.56 99 GLY A O 1
ATOM 763 N N . THR A 1 100 ? 16.068 -6.501 -19.265 1.00 97.88 100 THR A N 1
ATOM 764 C CA . THR A 1 100 ? 15.472 -5.154 -19.239 1.00 97.88 100 THR A CA 1
ATOM 765 C C . THR A 1 100 ? 16.051 -4.324 -18.092 1.00 97.88 100 THR A C 1
ATOM 767 O O . THR A 1 100 ? 16.057 -4.754 -16.933 1.00 97.88 100 THR A O 1
ATOM 770 N N . ALA A 1 101 ? 16.517 -3.104 -18.373 1.00 97.88 101 ALA A N 1
ATOM 771 C CA . ALA A 1 101 ? 16.986 -2.192 -17.332 1.00 97.88 101 ALA A CA 1
ATOM 772 C C . ALA A 1 101 ? 15.839 -1.807 -16.379 1.00 97.88 101 ALA A C 1
ATOM 774 O O . ALA A 1 101 ? 14.679 -1.730 -16.773 1.00 97.88 101 ALA A O 1
ATOM 775 N N . VAL A 1 102 ? 16.152 -1.566 -15.099 1.00 96.94 102 VAL A N 1
ATOM 776 C CA . VAL A 1 102 ? 15.132 -1.196 -14.092 1.00 96.94 102 VAL A CA 1
ATOM 777 C C . VAL A 1 102 ? 14.378 0.059 -14.525 1.00 96.94 102 VAL A C 1
ATOM 779 O O . VAL A 1 102 ? 13.156 0.084 -14.443 1.00 96.94 102 VAL A O 1
ATOM 782 N N . ARG A 1 103 ? 15.119 1.074 -14.990 1.00 97.88 103 ARG A N 1
ATOM 783 C CA . ARG A 1 103 ? 14.562 2.347 -15.453 1.00 97.88 103 ARG A CA 1
ATOM 784 C C . ARG A 1 103 ? 13.540 2.119 -16.560 1.00 97.88 103 ARG A C 1
ATOM 786 O O . ARG A 1 103 ? 12.400 2.518 -16.400 1.00 97.88 103 ARG A O 1
ATOM 793 N N . ASP A 1 104 ? 13.931 1.412 -17.617 1.00 98.50 104 ASP A N 1
ATOM 794 C CA . ASP A 1 104 ? 13.070 1.210 -18.784 1.00 98.50 104 ASP A CA 1
ATOM 795 C C . ASP A 1 104 ? 11.794 0.425 -18.414 1.00 98.50 104 ASP A C 1
ATOM 797 O O . ASP A 1 104 ? 10.718 0.697 -18.940 1.00 98.50 104 ASP A O 1
ATOM 801 N N . TRP A 1 105 ? 11.882 -0.502 -17.450 1.00 98.25 105 TRP A N 1
ATOM 802 C CA . TRP A 1 105 ? 10.702 -1.185 -16.913 1.00 98.25 105 TRP A CA 1
ATOM 803 C C . TRP A 1 105 ? 9.788 -0.254 -16.110 1.00 98.25 105 TRP A C 1
ATOM 805 O O . TRP A 1 105 ? 8.572 -0.288 -16.278 1.00 98.25 105 TRP A O 1
ATOM 815 N N . HIS A 1 106 ? 10.351 0.595 -15.247 1.00 98.25 106 HIS A N 1
ATOM 816 C CA . HIS A 1 106 ? 9.578 1.593 -14.501 1.00 98.25 106 HIS A CA 1
ATOM 817 C C . HIS A 1 106 ? 8.930 2.628 -15.419 1.00 98.25 106 HIS A C 1
ATOM 819 O O . HIS A 1 106 ? 7.766 2.958 -15.205 1.00 98.25 106 HIS A O 1
ATOM 825 N N . ASP A 1 107 ? 9.632 3.079 -16.457 1.00 98.50 107 ASP A N 1
ATOM 826 C CA . ASP A 1 107 ? 9.093 3.997 -17.461 1.00 98.50 107 ASP A CA 1
ATOM 827 C C . ASP A 1 107 ? 7.898 3.362 -18.185 1.00 98.50 107 ASP A C 1
ATOM 829 O O . ASP A 1 107 ? 6.841 3.984 -18.285 1.00 98.50 107 ASP A O 1
ATOM 833 N N . ALA A 1 108 ? 8.010 2.092 -18.597 1.00 98.06 108 ALA A N 1
ATOM 834 C CA . ALA A 1 108 ? 6.901 1.354 -19.201 1.00 98.06 108 ALA A CA 1
ATOM 835 C C . ALA A 1 108 ? 5.705 1.209 -18.241 1.00 98.06 108 ALA A C 1
ATOM 837 O O . ALA A 1 108 ? 4.567 1.460 -18.630 1.00 98.06 108 ALA A O 1
ATOM 838 N N . MET A 1 109 ? 5.945 0.869 -16.968 1.00 97.88 109 MET A N 1
ATOM 839 C CA . MET A 1 109 ? 4.884 0.780 -15.953 1.00 97.88 109 MET A CA 1
ATOM 840 C C . MET A 1 109 ? 4.141 2.113 -15.761 1.00 97.88 109 MET A C 1
ATOM 842 O O . MET A 1 109 ? 2.929 2.114 -15.542 1.00 97.88 109 MET A O 1
ATOM 846 N N . LEU A 1 110 ? 4.858 3.241 -15.810 1.00 97.94 110 LEU A N 1
ATOM 847 C CA . LEU A 1 110 ? 4.323 4.580 -15.537 1.00 97.94 110 LEU A CA 1
ATOM 848 C C . LEU A 1 110 ? 3.717 5.275 -16.764 1.00 97.94 110 LEU A C 1
ATOM 850 O O . LEU A 1 110 ? 2.921 6.202 -16.599 1.00 97.94 110 LEU A O 1
ATOM 854 N N . ALA A 1 111 ? 4.037 4.822 -17.978 1.00 98.06 111 ALA A N 1
ATOM 855 C CA . ALA A 1 111 ? 3.593 5.429 -19.236 1.00 98.06 111 ALA A CA 1
ATOM 856 C C . ALA A 1 111 ? 2.061 5.489 -19.407 1.00 98.06 111 ALA A C 1
ATOM 858 O O . ALA A 1 111 ? 1.555 6.223 -20.253 1.00 98.06 111 ALA A O 1
ATOM 859 N N . HIS A 1 112 ? 1.311 4.736 -18.601 1.00 96.19 112 HIS A N 1
ATOM 860 C CA . HIS A 1 112 ? -0.143 4.613 -18.697 1.00 96.19 112 HIS A CA 1
ATOM 861 C C . HIS A 1 112 ? -0.921 5.519 -17.726 1.00 96.19 112 HIS A C 1
ATOM 863 O O . HIS A 1 112 ? -2.152 5.486 -17.714 1.00 96.19 112 HIS A O 1
ATOM 869 N N . GLY A 1 113 ? -0.244 6.326 -16.901 1.00 95.06 113 GLY A N 1
ATOM 870 C CA . GLY A 1 113 ? -0.888 7.177 -15.897 1.00 95.06 113 GLY A CA 1
ATOM 871 C C . GLY A 1 113 ? -1.282 6.401 -14.637 1.00 95.06 113 GLY A C 1
ATOM 872 O O . GLY A 1 113 ? -0.432 5.784 -14.003 1.00 95.06 113 GLY A O 1
ATOM 873 N N . SER A 1 114 ? -2.562 6.451 -14.239 1.00 95.88 114 SER A N 1
ATOM 874 C CA . SER A 1 114 ? -3.053 5.829 -12.989 1.00 95.88 114 SER A CA 1
ATOM 875 C C . SER A 1 114 ? -4.128 4.738 -13.177 1.00 95.88 114 SER A C 1
ATOM 877 O O . SER A 1 114 ? -5.140 4.769 -12.470 1.00 95.88 114 SER A O 1
ATOM 879 N N . PRO A 1 115 ? -3.985 3.775 -14.110 1.00 96.81 115 PRO A N 1
ATOM 880 C CA . PRO A 1 115 ? -4.927 2.667 -14.199 1.00 96.81 115 PRO A CA 1
ATOM 881 C C . PRO A 1 115 ? -4.755 1.706 -13.002 1.00 96.81 115 PRO A C 1
ATOM 883 O O . PRO A 1 115 ? -3.676 1.637 -12.405 1.00 96.81 115 PRO A O 1
ATOM 886 N N . PRO A 1 116 ? -5.787 0.914 -12.657 1.00 96.19 116 PRO A N 1
ATOM 887 C CA . PRO A 1 116 ? -5.650 -0.179 -11.695 1.00 96.19 116 PRO A CA 1
ATOM 888 C C . PRO A 1 116 ? -4.495 -1.128 -12.074 1.00 96.19 116 PRO A C 1
ATOM 890 O O . PRO A 1 116 ? -4.376 -1.462 -13.259 1.00 96.19 116 PRO A O 1
ATOM 893 N N . PRO A 1 117 ? -3.673 -1.621 -11.124 1.00 95.81 117 PRO A N 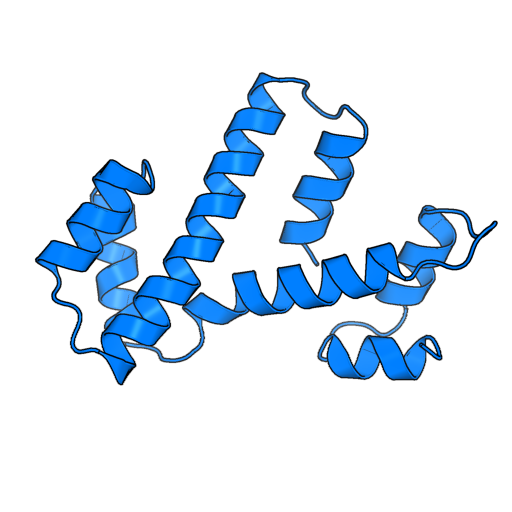1
ATOM 894 C CA . PRO A 1 117 ? -2.469 -2.383 -11.472 1.00 95.81 117 PRO A CA 1
ATOM 895 C C . PRO A 1 117 ? -2.758 -3.668 -12.264 1.00 95.81 117 PRO A C 1
ATOM 897 O O . PRO A 1 117 ? -2.000 -4.013 -13.170 1.00 95.81 117 PRO A O 1
ATOM 900 N N . ARG A 1 118 ? -3.904 -4.323 -12.034 1.00 93.62 118 ARG A N 1
ATOM 901 C CA . ARG A 1 118 ? -4.377 -5.431 -12.888 1.00 93.62 118 ARG A CA 1
ATOM 902 C C . ARG A 1 118 ? -4.417 -5.102 -14.390 1.00 93.62 118 ARG A C 1
ATOM 904 O O . ARG A 1 118 ? -4.155 -5.978 -15.201 1.00 93.62 118 ARG A O 1
ATOM 911 N N . HIS A 1 119 ? -4.728 -3.860 -14.769 1.00 97.06 119 HIS A N 1
ATOM 912 C CA . HIS A 1 119 ? -4.758 -3.433 -16.172 1.00 97.06 119 HIS A CA 1
ATOM 913 C C . HIS A 1 119 ? -3.364 -3.053 -16.679 1.00 97.06 119 HIS A C 1
ATOM 915 O O . HIS A 1 119 ? -3.079 -3.258 -17.854 1.00 97.06 119 HIS A O 1
ATOM 921 N N . VAL A 1 120 ? -2.474 -2.576 -15.800 1.00 97.19 120 VAL A N 1
ATOM 922 C CA . VAL A 1 120 ? -1.059 -2.345 -16.141 1.00 97.19 120 VAL A CA 1
ATOM 923 C C . VAL A 1 120 ? -0.398 -3.643 -16.606 1.00 97.19 120 VAL A C 1
ATOM 925 O O . VAL A 1 120 ? 0.326 -3.618 -17.592 1.00 97.19 120 VAL A O 1
ATOM 928 N N . ARG A 1 121 ? -0.694 -4.786 -15.968 1.00 95.38 121 ARG A N 1
ATOM 929 C CA . ARG A 1 121 ? -0.211 -6.107 -16.421 1.00 95.38 121 ARG A CA 1
ATOM 930 C C . ARG A 1 121 ? -0.546 -6.372 -17.888 1.00 95.38 121 ARG A C 1
ATOM 932 O O . ARG A 1 121 ? 0.352 -6.585 -18.694 1.00 95.38 121 ARG A O 1
ATOM 939 N N . THR A 1 122 ? -1.824 -6.232 -18.246 1.00 96.19 122 THR A N 1
ATOM 940 C CA . THR A 1 122 ? -2.294 -6.402 -19.627 1.00 96.19 122 THR A CA 1
ATOM 941 C C . THR A 1 122 ? -1.618 -5.430 -20.594 1.00 96.19 122 THR A C 1
ATOM 943 O O . THR A 1 122 ? -1.232 -5.834 -21.685 1.00 96.19 122 THR A O 1
ATOM 946 N N . LEU A 1 123 ? -1.443 -4.165 -20.199 1.00 97.00 123 LEU A N 1
ATOM 947 C CA . LEU A 1 123 ? -0.797 -3.141 -21.030 1.00 97.00 123 LEU A CA 1
ATOM 948 C C . LEU A 1 123 ? 0.701 -3.407 -21.253 1.00 97.00 123 LEU A C 1
ATOM 950 O O . LEU A 1 123 ? 1.230 -3.046 -22.300 1.00 97.00 123 LEU A O 1
ATOM 954 N N . LEU A 1 124 ? 1.361 -4.073 -20.303 1.00 96.88 124 LEU A N 1
ATOM 955 C CA . LEU A 1 124 ? 2.755 -4.512 -20.401 1.00 96.88 124 LEU A CA 1
ATOM 956 C C . LEU A 1 124 ? 2.918 -5.882 -21.083 1.00 96.88 124 LEU A C 1
ATOM 958 O O . LEU A 1 124 ? 4.049 -6.311 -21.307 1.00 96.88 124 LEU A O 1
ATOM 962 N N . GLY A 1 125 ? 1.818 -6.567 -21.409 1.00 94.19 125 GLY A N 1
ATOM 963 C CA . GLY A 1 125 ? 1.839 -7.888 -22.039 1.00 94.19 125 GLY A CA 1
ATOM 964 C C . GLY A 1 125 ? 2.270 -9.031 -21.112 1.00 94.19 125 GLY A C 1
ATOM 965 O O . GLY A 1 125 ? 2.851 -10.001 -21.598 1.00 94.19 125 GLY A O 1
ATOM 966 N N . ILE A 1 126 ? 2.005 -8.918 -19.803 1.00 92.44 126 ILE A N 1
ATOM 967 C CA . ILE A 1 126 ? 2.327 -9.929 -18.771 1.00 92.44 126 ILE A CA 1
ATOM 968 C C . ILE A 1 126 ? 1.108 -10.397 -17.971 1.00 92.44 126 ILE A C 1
ATOM 970 O O . ILE A 1 126 ? 0.073 -9.692 -17.964 1.00 92.44 126 ILE A O 1
#